Protein AF-A0A955V3Q6-F1 (afdb_monomer_lite)

Secondary structure (DSSP, 8-state):
---------------------------PPPPPP-PPPPPP--PPPPP-------------------------------------------------PPPPSS-EEEEEE-SSGGG-EEEEEES-EEEEEEE--SS-GGG-EEEEEE-GGGEE-S-HHHHHHHHSTTTT--

Foldseek 3Di:
DDDDDDDDDDDDDDDDDDDDDDDDDDDDDDDDDDDDDDDDDDDDDDDDDDDDDDDDDDDDDDDDDDDDDDDDDDDDDDDDDDDDDDDDDDDDPPDPPPQPPDWAKDKADDPPCVVPIFIKIANDKDWPDWDCDPPCRVPTDTDMGTDLLRIDRPDVVVSVVCCPPVHDVD

Radius of gyration: 35.04 Å; chains: 1; bounding box: 102×67×79 Å

pLDDT: mean 70.35, std 23.0, range [35.16, 98.12]

Structure (mmCIF, N/CA/C/O backbone):
data_AF-A0A955V3Q6-F1
#
_entry.id   AF-A0A955V3Q6-F1
#
loop_
_atom_site.group_PDB
_atom_site.id
_atom_site.type_symbol
_atom_site.label_atom_id
_atom_site.label_alt_id
_atom_site.label_comp_id
_atom_site.label_asym_id
_atom_site.label_entity_id
_atom_site.label_seq_id
_atom_site.pdbx_PDB_ins_code
_atom_site.Cartn_x
_atom_site.Cartn_y
_atom_site.Cartn_z
_atom_site.occupancy
_atom_site.B_iso_or_equiv
_atom_site.auth_seq_id
_atom_site.auth_comp_id
_atom_site.auth_asym_id
_atom_site.auth_atom_id
_atom_site.pdbx_PDB_model_num
ATOM 1 N N . MET A 1 1 ? 64.673 -8.539 6.625 1.00 44.59 1 MET A N 1
ATOM 2 C CA . MET A 1 1 ? 65.199 -9.103 5.365 1.00 44.59 1 MET A CA 1
ATOM 3 C C . MET A 1 1 ? 64.124 -9.023 4.284 1.00 44.59 1 MET A C 1
ATOM 5 O O . MET A 1 1 ? 63.032 -9.502 4.530 1.00 44.59 1 MET A O 1
ATOM 9 N N . ASN A 1 2 ? 64.465 -8.361 3.168 1.00 36.34 2 ASN A N 1
ATOM 10 C CA . ASN A 1 2 ? 64.030 -8.500 1.758 1.00 36.34 2 ASN A CA 1
ATOM 11 C C . ASN A 1 2 ? 62.570 -8.895 1.443 1.00 36.34 2 ASN A C 1
ATOM 13 O O . ASN A 1 2 ? 62.148 -9.989 1.784 1.00 36.34 2 ASN A O 1
ATOM 17 N N . ARG A 1 3 ? 61.771 -7.977 0.856 1.00 50.00 3 ARG A N 1
ATOM 18 C CA . ARG A 1 3 ? 61.482 -7.785 -0.603 1.00 50.00 3 ARG A CA 1
ATOM 19 C C . ARG A 1 3 ? 60.764 -9.011 -1.208 1.00 50.00 3 ARG A C 1
ATOM 21 O O . ARG A 1 3 ? 61.249 -10.116 -1.058 1.00 50.00 3 ARG A O 1
ATOM 28 N N . VAL A 1 4 ? 59.624 -8.877 -1.892 1.00 52.50 4 VAL A N 1
ATOM 29 C CA . VAL A 1 4 ? 59.535 -8.387 -3.282 1.00 52.50 4 VAL A CA 1
ATOM 30 C C . VAL A 1 4 ? 58.110 -7.902 -3.620 1.00 52.50 4 VAL A C 1
ATOM 32 O O . VAL A 1 4 ? 57.119 -8.562 -3.330 1.00 52.50 4 VAL A O 1
ATOM 35 N N . PHE A 1 5 ? 58.070 -6.735 -4.268 1.00 50.09 5 PHE A N 1
ATOM 36 C CA . PHE A 1 5 ? 56.972 -6.138 -5.031 1.00 50.09 5 PHE A CA 1
ATOM 37 C C . PHE A 1 5 ? 56.530 -7.037 -6.200 1.00 50.09 5 PHE A C 1
ATOM 39 O O . PHE A 1 5 ? 57.377 -7.458 -6.984 1.00 50.09 5 PHE A O 1
ATOM 46 N N . ALA A 1 6 ? 55.225 -7.200 -6.414 1.00 56.22 6 ALA A N 1
ATOM 47 C CA . ALA A 1 6 ? 54.684 -7.593 -7.714 1.00 56.22 6 ALA A CA 1
ATOM 48 C C . ALA A 1 6 ? 53.546 -6.637 -8.094 1.00 56.22 6 ALA A C 1
ATOM 50 O O . ALA A 1 6 ? 52.397 -6.805 -7.698 1.00 56.22 6 ALA A O 1
ATOM 51 N N . HIS A 1 7 ? 53.914 -5.594 -8.839 1.00 47.41 7 HIS A N 1
ATOM 52 C CA . HIS A 1 7 ? 52.997 -4.812 -9.661 1.00 47.41 7 HIS A CA 1
ATOM 53 C C . HIS A 1 7 ? 52.388 -5.741 -10.716 1.00 47.41 7 HIS A C 1
ATOM 55 O O . HIS A 1 7 ? 53.123 -6.257 -11.558 1.00 47.41 7 HIS A O 1
ATOM 61 N N . LEU A 1 8 ? 51.066 -5.905 -10.714 1.00 52.94 8 LEU A N 1
ATOM 62 C CA . LEU A 1 8 ? 50.348 -6.432 -11.870 1.00 52.94 8 LEU A CA 1
ATOM 63 C C . LEU A 1 8 ? 49.639 -5.267 -12.563 1.00 52.94 8 LEU A C 1
ATOM 65 O O . LEU A 1 8 ? 48.562 -4.829 -12.168 1.00 52.94 8 LEU A O 1
ATOM 69 N N . VAL A 1 9 ? 50.311 -4.736 -13.580 1.00 54.62 9 VAL A N 1
ATOM 70 C CA . VAL A 1 9 ? 49.752 -3.793 -14.547 1.00 54.62 9 VAL A CA 1
ATOM 71 C C . VAL A 1 9 ? 48.887 -4.599 -15.514 1.00 54.62 9 VAL A C 1
ATOM 73 O O . VAL A 1 9 ? 49.405 -5.400 -16.284 1.00 54.62 9 VAL A O 1
ATOM 76 N N . THR A 1 10 ? 47.578 -4.370 -15.483 1.00 54.03 10 THR A N 1
ATOM 77 C CA . THR A 1 10 ? 46.625 -4.851 -16.497 1.00 54.03 10 THR A CA 1
ATOM 78 C C . THR A 1 10 ? 45.860 -3.593 -16.910 1.00 54.03 10 THR A C 1
ATOM 80 O O . THR A 1 10 ? 45.131 -3.033 -16.107 1.00 54.03 10 THR A O 1
ATOM 83 N N . GLY A 1 11 ? 46.201 -2.913 -18.002 1.00 48.72 11 GLY A N 1
ATOM 84 C CA . GLY A 1 11 ? 45.981 -3.371 -19.369 1.00 48.72 11 GLY A CA 1
ATOM 85 C C . GLY A 1 11 ? 44.684 -2.732 -19.877 1.00 48.72 11 GLY A C 1
ATOM 86 O O . GLY A 1 11 ? 43.658 -3.396 -19.930 1.00 48.72 11 GLY A O 1
ATOM 87 N N . VAL A 1 12 ? 44.710 -1.428 -20.182 1.00 48.78 12 VAL A N 1
ATOM 88 C CA . VAL A 1 12 ? 43.566 -0.713 -20.777 1.00 48.78 12 VAL A CA 1
ATOM 89 C C . VAL A 1 12 ? 43.477 -1.109 -22.249 1.00 48.78 12 VAL A C 1
ATOM 91 O O . VAL A 1 12 ? 44.283 -0.668 -23.066 1.00 48.78 12 VAL A O 1
ATOM 94 N N . ALA A 1 13 ? 42.516 -1.967 -22.586 1.00 49.94 13 ALA A N 1
ATOM 95 C CA . ALA A 1 13 ? 42.175 -2.282 -23.966 1.00 49.94 13 ALA A CA 1
ATOM 96 C C . ALA A 1 13 ? 41.173 -1.240 -24.484 1.00 49.94 13 ALA A C 1
ATOM 98 O O . ALA A 1 13 ? 40.007 -1.235 -24.097 1.00 49.94 13 ALA A O 1
ATOM 99 N N . VAL A 1 14 ? 41.632 -0.344 -25.359 1.00 48.69 14 VAL A N 1
ATOM 100 C CA . VAL A 1 14 ? 40.759 0.557 -26.121 1.00 48.69 14 VAL A CA 1
ATOM 101 C C . VAL A 1 14 ? 40.214 -0.231 -27.311 1.00 48.69 14 VAL A C 1
ATOM 103 O O . VAL A 1 14 ? 40.890 -0.390 -28.326 1.00 48.69 14 VAL A O 1
ATOM 106 N N . ALA A 1 15 ? 39.003 -0.767 -27.170 1.00 55.53 15 ALA A N 1
ATOM 107 C CA . ALA A 1 15 ? 38.273 -1.370 -28.277 1.00 55.53 15 ALA A CA 1
ATOM 108 C C . ALA A 1 15 ? 37.614 -0.255 -29.103 1.00 55.53 15 ALA A C 1
ATOM 110 O O . ALA A 1 15 ? 36.674 0.402 -28.661 1.00 55.53 15 ALA A O 1
ATOM 111 N N . SER A 1 16 ? 38.149 -0.016 -30.299 1.00 49.88 16 SER A N 1
ATOM 112 C CA . SER A 1 16 ? 37.574 0.901 -31.281 1.00 49.88 16 SER A CA 1
ATOM 113 C C . SER A 1 16 ? 36.354 0.231 -31.925 1.00 49.88 16 SER A C 1
ATOM 115 O O . SER A 1 16 ? 36.495 -0.721 -32.693 1.00 49.88 16 SER A O 1
ATOM 117 N N . LEU A 1 17 ? 35.150 0.683 -31.560 1.00 48.44 17 LEU A N 1
ATOM 118 C CA . LEU A 1 17 ? 33.887 0.175 -32.095 1.00 48.44 17 LEU A CA 1
ATOM 119 C C . LEU A 1 17 ? 33.562 0.898 -33.408 1.00 48.44 17 LEU A C 1
ATOM 121 O O . LEU A 1 17 ? 33.349 2.109 -33.438 1.00 48.44 17 LEU A O 1
ATOM 125 N N . THR A 1 18 ? 33.556 0.142 -34.505 1.00 53.88 18 THR A N 1
ATOM 126 C CA . THR A 1 18 ? 33.191 0.634 -35.838 1.00 53.88 18 THR A CA 1
ATOM 127 C C . THR A 1 18 ? 31.669 0.675 -35.964 1.00 53.88 18 THR A C 1
ATOM 129 O O . THR A 1 18 ? 30.998 -0.340 -35.796 1.00 53.88 18 THR A O 1
ATOM 132 N N . LEU A 1 19 ? 31.141 1.861 -36.262 1.00 49.75 19 LEU A N 1
ATOM 133 C CA . LEU A 1 19 ? 29.723 2.142 -36.466 1.00 49.75 19 LEU A CA 1
ATOM 134 C C . LEU A 1 19 ? 29.261 1.552 -37.816 1.00 49.75 19 LEU A C 1
ATOM 136 O O . LEU A 1 19 ? 29.697 2.017 -38.869 1.00 49.75 19 LEU A O 1
ATOM 140 N N . PHE A 1 20 ? 28.384 0.542 -37.803 1.00 51.09 20 PHE A N 1
ATOM 141 C CA . PHE A 1 20 ? 27.661 0.096 -39.001 1.00 51.09 20 PHE A CA 1
ATOM 142 C C . PHE A 1 20 ? 26.344 0.864 -39.128 1.00 51.09 20 PHE A C 1
ATOM 144 O O . PHE A 1 20 ? 25.554 0.944 -38.190 1.00 51.09 20 PHE A O 1
ATOM 151 N N . ALA A 1 21 ? 26.138 1.450 -40.305 1.00 54.78 21 ALA A N 1
ATOM 152 C CA . ALA A 1 21 ? 24.972 2.248 -40.634 1.00 54.78 21 ALA A CA 1
ATOM 153 C C . ALA A 1 21 ? 23.703 1.399 -40.831 1.00 54.78 21 ALA A C 1
ATOM 155 O O . ALA A 1 21 ? 23.713 0.324 -41.428 1.00 54.78 21 ALA A O 1
ATOM 156 N N . VAL A 1 22 ? 22.622 1.992 -40.332 1.00 51.72 22 VAL A N 1
ATOM 157 C CA . VAL A 1 22 ? 21.191 1.688 -40.409 1.00 51.72 22 VAL A CA 1
ATOM 158 C C . VAL A 1 22 ? 20.715 1.122 -41.753 1.00 51.72 22 VAL A C 1
ATOM 160 O O . VAL A 1 22 ? 20.899 1.734 -42.804 1.00 51.72 22 VAL A O 1
ATOM 163 N N . GLY A 1 23 ? 19.972 0.013 -41.687 1.00 47.22 23 GLY A N 1
ATOM 164 C CA . GLY A 1 23 ? 19.047 -0.431 -42.729 1.00 47.22 23 GLY A CA 1
ATOM 165 C C . GLY A 1 23 ? 17.604 -0.376 -42.220 1.00 47.22 23 GLY A C 1
ATOM 166 O O . GLY A 1 23 ? 17.251 -1.082 -41.278 1.00 47.22 23 GLY A O 1
ATOM 167 N N . CYS A 1 24 ? 16.766 0.459 -42.841 1.00 58.25 24 CYS A N 1
ATOM 168 C CA . CYS A 1 24 ? 15.332 0.558 -42.564 1.00 58.25 24 CYS A CA 1
ATOM 169 C C . CYS A 1 24 ? 14.598 -0.731 -42.973 1.00 58.25 24 CYS A C 1
ATOM 171 O O . CYS A 1 24 ? 14.284 -0.928 -44.147 1.00 58.25 24 CYS A O 1
ATOM 173 N N . GLY A 1 25 ? 14.288 -1.591 -42.002 1.00 52.50 25 GLY A N 1
ATOM 174 C CA . GLY A 1 25 ? 13.362 -2.711 -42.159 1.00 52.50 25 GLY A CA 1
ATOM 175 C C . GLY A 1 25 ? 11.945 -2.299 -41.765 1.00 52.50 25 GLY A C 1
ATOM 176 O O . GLY A 1 25 ? 11.627 -2.197 -40.585 1.00 52.50 25 GLY A O 1
ATOM 177 N N . LYS A 1 26 ? 11.096 -2.055 -42.762 1.00 56.94 26 LYS A N 1
ATOM 178 C CA . LYS A 1 26 ? 9.658 -1.794 -42.622 1.00 56.94 26 LYS A CA 1
ATOM 179 C C . LYS A 1 26 ? 8.986 -3.085 -42.128 1.00 56.94 26 LYS A C 1
ATOM 181 O O . LYS A 1 26 ? 8.925 -4.052 -42.880 1.00 56.94 26 LYS A O 1
ATOM 186 N N . LYS A 1 27 ? 8.557 -3.132 -40.864 1.00 59.84 27 LYS A N 1
ATOM 187 C CA . LYS A 1 27 ? 7.877 -4.297 -40.277 1.00 59.84 27 LYS A CA 1
ATOM 188 C C . LYS A 1 27 ? 6.366 -4.073 -40.367 1.00 59.84 27 LYS A C 1
ATOM 190 O O . LYS A 1 27 ? 5.860 -3.106 -39.811 1.00 59.84 27 LYS A O 1
ATOM 195 N N . GLU A 1 28 ? 5.692 -4.919 -41.142 1.00 57.69 28 GLU A N 1
ATOM 196 C CA . GLU A 1 28 ? 4.232 -4.970 -41.260 1.00 57.69 28 GLU A CA 1
ATOM 197 C C . GLU A 1 28 ? 3.593 -5.331 -39.912 1.00 57.69 28 GLU A C 1
ATOM 199 O O . GLU A 1 28 ? 4.029 -6.262 -39.232 1.00 57.69 28 GLU A O 1
ATOM 204 N N . GLU A 1 29 ? 2.557 -4.582 -39.537 1.00 67.69 29 GLU A N 1
ATOM 205 C CA . GLU A 1 29 ? 1.748 -4.828 -38.345 1.00 67.69 29 GLU A CA 1
ATOM 206 C C . GLU A 1 29 ? 0.743 -5.967 -38.602 1.00 67.69 29 GLU A C 1
ATOM 208 O O . GLU A 1 29 ? 0.021 -5.937 -39.606 1.00 67.69 29 GLU A O 1
ATOM 213 N N . PRO A 1 30 ? 0.639 -6.970 -37.711 1.00 67.69 30 PRO A N 1
ATOM 214 C CA . PRO A 1 30 ? -0.422 -7.961 -37.785 1.00 67.69 30 PRO A CA 1
ATOM 215 C C . PRO A 1 30 ? -1.762 -7.363 -37.329 1.00 67.69 30 PRO A C 1
ATOM 217 O O . PRO A 1 30 ? -1.891 -6.776 -36.255 1.00 67.69 30 PRO A O 1
ATOM 220 N N . LYS A 1 31 ? -2.775 -7.549 -38.177 1.00 68.12 31 LYS A N 1
ATOM 221 C CA . LYS A 1 31 ? -4.176 -7.162 -37.978 1.00 68.12 31 LYS A CA 1
ATOM 222 C C . LYS A 1 31 ? -4.762 -7.826 -36.716 1.00 68.12 31 LYS A C 1
ATOM 224 O O . LYS A 1 31 ? -4.651 -9.046 -36.601 1.00 68.12 31 LYS A O 1
ATOM 229 N N . PRO A 1 32 ? -5.431 -7.087 -35.811 1.00 65.25 32 PRO A N 1
ATOM 230 C CA . PRO A 1 32 ? -6.051 -7.683 -34.633 1.00 65.25 32 PRO A CA 1
ATOM 231 C C . PRO A 1 32 ? -7.274 -8.522 -35.033 1.00 65.25 32 PRO A C 1
ATOM 233 O O . PRO A 1 32 ? -8.242 -8.009 -35.602 1.00 65.25 32 PRO A O 1
ATOM 236 N N . GLU A 1 33 ? -7.233 -9.821 -34.732 1.00 64.50 33 GLU A N 1
ATOM 237 C CA . GLU A 1 33 ? -8.419 -10.674 -34.734 1.00 64.50 33 GLU A CA 1
ATOM 238 C C . GLU A 1 33 ? -9.357 -10.232 -33.609 1.00 64.50 33 GLU A C 1
ATOM 240 O O . GLU A 1 33 ? -8.997 -10.164 -32.435 1.00 64.50 33 GLU A O 1
ATOM 245 N N . THR A 1 34 ? -10.576 -9.878 -34.003 1.00 59.47 34 THR A N 1
ATOM 246 C CA . THR A 1 34 ? -11.660 -9.492 -33.105 1.00 59.47 34 THR A CA 1
ATOM 247 C C . THR A 1 34 ? -12.360 -10.758 -32.627 1.00 59.47 34 THR A C 1
ATOM 249 O O . THR A 1 34 ? -13.192 -11.317 -33.340 1.00 59.47 34 THR A O 1
ATOM 252 N N . THR A 1 35 ? -12.022 -11.216 -31.426 1.00 68.00 35 THR A N 1
ATOM 253 C CA . THR A 1 35 ? -12.786 -12.261 -30.736 1.00 68.00 35 THR A CA 1
ATOM 254 C C . THR A 1 35 ? -14.024 -11.622 -30.092 1.00 68.00 35 THR A C 1
ATOM 256 O O . THR A 1 35 ? -13.873 -10.643 -29.357 1.00 68.00 35 THR A O 1
ATOM 259 N N . PRO A 1 36 ? -15.249 -12.114 -30.352 1.00 73.31 36 PRO A N 1
ATOM 260 C CA . PRO A 1 36 ? -16.448 -11.595 -29.702 1.00 73.31 36 PRO A CA 1
ATOM 261 C C . PRO A 1 36 ? -16.448 -11.929 -28.197 1.00 73.31 36 PRO A C 1
ATOM 263 O O . PRO A 1 36 ? -15.978 -13.005 -27.815 1.00 73.31 36 PRO A O 1
ATOM 266 N N . PRO A 1 37 ? -16.977 -11.041 -27.335 1.00 76.50 37 PRO A N 1
ATOM 267 C CA . PRO A 1 37 ? -17.066 -11.299 -25.903 1.00 76.50 37 PRO A CA 1
ATOM 268 C C . PRO A 1 37 ? -18.052 -12.447 -25.610 1.00 76.50 37 PRO A C 1
ATOM 270 O O . PRO A 1 37 ? -19.100 -12.527 -26.261 1.00 76.50 37 PRO A O 1
ATOM 273 N N . PRO A 1 38 ? -17.759 -13.330 -24.636 1.00 71.06 38 PRO A N 1
ATOM 274 C CA . PRO A 1 38 ? -18.732 -14.300 -24.154 1.00 71.06 38 PRO A CA 1
ATOM 275 C C . PRO A 1 38 ? -19.907 -13.586 -23.476 1.00 71.06 38 PRO A C 1
ATOM 277 O O . PRO A 1 38 ? -19.743 -12.574 -22.793 1.00 71.06 38 PRO A O 1
ATOM 280 N N . ALA A 1 39 ? -21.100 -14.123 -23.718 1.00 65.00 39 ALA A N 1
ATOM 281 C CA . ALA A 1 39 ? -22.369 -13.597 -23.249 1.00 65.00 39 ALA A CA 1
ATOM 282 C C . ALA A 1 39 ? -22.429 -13.488 -21.716 1.00 65.00 39 ALA A C 1
ATOM 284 O O . ALA A 1 39 ? -21.997 -14.376 -20.986 1.00 65.00 39 ALA A O 1
ATOM 285 N N . THR A 1 40 ? -23.020 -12.387 -21.265 1.00 51.75 40 THR A N 1
ATOM 286 C CA . THR A 1 40 ? -23.482 -12.126 -19.902 1.00 51.75 40 THR A CA 1
ATOM 287 C C . THR A 1 40 ? -24.437 -13.215 -19.421 1.00 51.75 40 THR A C 1
ATOM 289 O O . THR A 1 40 ? -25.514 -13.375 -19.997 1.00 51.75 40 THR A O 1
ATOM 292 N N . GLU A 1 41 ? -24.088 -13.898 -18.330 1.00 55.12 41 GLU A N 1
ATOM 293 C CA . GLU A 1 41 ? -25.044 -14.665 -17.531 1.00 55.12 41 GLU A CA 1
ATOM 294 C C . GLU A 1 41 ? -25.450 -13.822 -16.316 1.00 55.12 41 GLU A C 1
ATOM 296 O O . GLU A 1 41 ? -24.665 -13.542 -15.411 1.00 55.12 41 GLU A O 1
ATOM 301 N N . THR A 1 42 ? -26.684 -13.326 -16.369 1.00 51.59 42 THR A N 1
ATOM 302 C CA . THR A 1 42 ? -27.353 -12.592 -15.298 1.00 51.59 42 THR A CA 1
ATOM 303 C C . THR A 1 42 ? -27.886 -13.594 -14.281 1.00 51.59 42 THR A C 1
ATOM 305 O O . THR A 1 42 ? -28.914 -14.225 -14.518 1.00 51.59 42 THR A O 1
ATOM 308 N N . THR A 1 43 ? -27.218 -13.710 -13.135 1.00 65.19 43 THR A N 1
ATOM 309 C CA . THR A 1 43 ? -27.770 -14.406 -11.966 1.00 65.19 43 THR A CA 1
ATOM 310 C C . THR A 1 43 ? -28.578 -13.409 -11.123 1.00 65.19 43 THR A C 1
ATOM 312 O O . THR A 1 43 ? -28.017 -12.397 -10.697 1.00 65.19 43 THR A O 1
ATOM 315 N N . PRO A 1 44 ? -29.885 -13.636 -10.892 1.00 73.31 44 PRO A N 1
ATOM 316 C CA . PRO A 1 44 ? -30.700 -12.789 -10.023 1.00 73.31 44 PRO A CA 1
ATOM 317 C C . PRO A 1 44 ? -30.334 -12.966 -8.533 1.00 73.31 44 PRO A C 1
ATOM 319 O O . PRO A 1 44 ? -29.873 -14.040 -8.139 1.00 73.31 44 PRO A O 1
ATOM 322 N N . PRO A 1 45 ? -30.552 -11.932 -7.697 1.00 72.38 45 PRO A N 1
ATOM 323 C CA . PRO A 1 45 ? -30.209 -11.961 -6.277 1.00 72.38 45 PRO A CA 1
ATOM 324 C C . PRO A 1 45 ? -31.161 -12.869 -5.478 1.00 72.38 45 PRO A C 1
ATOM 326 O O . PRO A 1 45 ? -32.363 -12.887 -5.768 1.00 72.38 45 PRO A O 1
ATOM 329 N N . PRO A 1 46 ? -30.683 -13.577 -4.438 1.00 70.62 46 PRO A N 1
ATOM 330 C CA . PRO A 1 46 ? -31.568 -14.103 -3.414 1.00 70.62 46 PRO A CA 1
ATOM 331 C C . PRO A 1 46 ? -32.082 -12.960 -2.532 1.00 70.62 46 PRO A C 1
ATOM 333 O O . PRO A 1 46 ? -31.338 -12.081 -2.098 1.00 70.62 46 PRO A O 1
ATOM 336 N N . ALA A 1 47 ? -33.392 -12.991 -2.330 1.00 58.22 47 ALA A N 1
ATOM 337 C CA . ALA A 1 47 ? -34.157 -12.116 -1.468 1.00 58.22 47 ALA A CA 1
ATOM 338 C C . ALA A 1 47 ? -34.030 -12.517 0.015 1.00 58.22 47 ALA A C 1
ATOM 340 O O . ALA A 1 47 ? -33.657 -13.647 0.328 1.00 58.22 47 ALA A O 1
ATOM 341 N N . GLU A 1 48 ? -34.504 -11.598 0.865 1.00 52.38 48 GLU A N 1
ATOM 342 C CA . GLU A 1 48 ? -34.884 -11.767 2.281 1.00 52.38 48 GLU A CA 1
ATOM 343 C C . GLU A 1 48 ? -33.705 -11.709 3.288 1.00 52.38 48 GLU A C 1
ATOM 345 O O . GLU A 1 48 ? -32.627 -12.220 3.029 1.00 52.38 48 GLU A O 1
ATOM 350 N N . ALA A 1 49 ? -33.790 -11.070 4.459 1.00 51.34 49 ALA A N 1
ATOM 351 C CA . ALA A 1 49 ? -34.956 -10.630 5.207 1.00 51.34 49 ALA A CA 1
ATOM 352 C C . ALA A 1 49 ? -34.704 -9.364 6.048 1.00 51.34 49 ALA A C 1
ATOM 354 O O . ALA A 1 49 ? -33.615 -9.100 6.554 1.00 51.34 49 ALA A O 1
ATOM 355 N N . ASP A 1 50 ? -35.807 -8.641 6.205 1.00 50.75 50 ASP A N 1
ATOM 356 C CA . ASP A 1 50 ? -36.165 -7.720 7.275 1.00 50.75 50 ASP A CA 1
ATOM 357 C C . ASP A 1 50 ? -35.805 -8.264 8.670 1.00 50.75 50 ASP A C 1
ATOM 359 O O . ASP A 1 50 ? -36.192 -9.377 9.027 1.00 50.75 50 ASP A O 1
ATOM 363 N N . THR A 1 51 ? -35.109 -7.472 9.487 1.00 51.62 51 THR A N 1
ATOM 364 C CA . THR A 1 51 ? -35.398 -7.424 10.926 1.00 51.62 51 THR A CA 1
ATOM 365 C C . THR A 1 51 ? -35.095 -6.028 11.448 1.00 51.62 51 THR A C 1
ATOM 367 O O . THR A 1 51 ? -33.952 -5.611 11.628 1.00 51.62 51 THR A O 1
ATOM 370 N N . THR A 1 52 ? -36.182 -5.312 11.672 1.00 47.69 52 THR A N 1
ATOM 371 C CA . THR A 1 52 ? -36.271 -4.105 12.483 1.00 47.69 52 THR A CA 1
ATOM 372 C C . THR A 1 52 ? -36.259 -4.516 13.960 1.00 47.69 52 THR A C 1
ATOM 374 O O . THR A 1 52 ? -37.020 -5.409 14.307 1.00 47.69 52 THR A O 1
ATOM 377 N N . GLU A 1 53 ? -35.471 -3.877 14.832 1.00 59.81 53 GLU A N 1
ATOM 378 C CA . GLU A 1 53 ? -35.979 -3.330 16.107 1.00 59.81 53 GLU A CA 1
ATOM 379 C C . GLU A 1 53 ? -34.939 -2.457 16.852 1.00 59.81 53 GLU A C 1
ATOM 381 O O . GLU A 1 53 ? -33.732 -2.638 16.675 1.00 59.81 53 GLU A O 1
ATOM 386 N N . PRO A 1 54 ? -35.406 -1.469 17.648 1.00 62.69 54 PRO A N 1
ATOM 387 C CA . PRO A 1 54 ? -34.614 -0.374 18.195 1.00 62.69 54 PRO A CA 1
ATOM 388 C C . PRO A 1 54 ? -34.231 -0.586 19.667 1.00 62.69 54 PRO A C 1
ATOM 390 O O . PRO A 1 54 ? -34.930 -1.263 20.417 1.00 62.69 54 PRO A O 1
ATOM 393 N N . VAL A 1 55 ? -33.195 0.120 20.122 1.00 58.59 55 VAL A N 1
ATOM 394 C CA . VAL A 1 55 ? -33.016 0.433 21.547 1.00 58.59 55 VAL A CA 1
ATOM 395 C C . VAL A 1 55 ? -32.758 1.931 21.734 1.00 58.59 55 VAL A C 1
ATOM 397 O O . VAL A 1 55 ? -31.756 2.480 21.281 1.00 58.59 55 VAL A O 1
ATOM 400 N N . ALA A 1 56 ? -33.731 2.577 22.380 1.00 44.34 56 ALA A N 1
ATOM 401 C CA . ALA A 1 56 ? -33.575 3.771 23.213 1.00 44.34 56 ALA A CA 1
ATOM 402 C C . ALA A 1 56 ? -32.693 3.407 24.443 1.00 44.34 56 ALA A C 1
ATOM 404 O O . ALA A 1 56 ? -32.419 2.231 24.653 1.00 44.34 56 ALA A O 1
ATOM 405 N N . GLU A 1 57 ? -32.137 4.265 25.294 1.00 46.94 57 GLU A N 1
ATOM 406 C CA . GLU A 1 57 ? -32.472 5.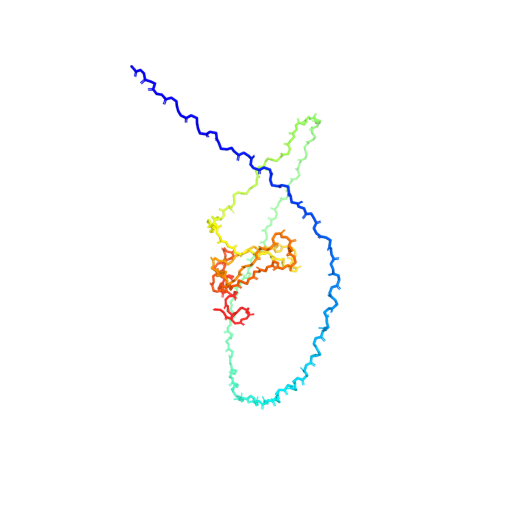574 25.857 1.00 46.94 57 GLU A CA 1
ATOM 407 C C . GLU A 1 57 ? -31.140 6.250 26.267 1.00 46.94 57 GLU A C 1
ATOM 409 O O . GLU A 1 57 ? -30.161 5.573 26.570 1.00 46.94 57 GLU A O 1
ATOM 414 N N . ALA A 1 58 ? -31.020 7.566 26.075 1.00 43.44 58 ALA A N 1
ATOM 415 C CA . ALA A 1 58 ? -30.859 8.583 27.126 1.00 43.44 58 ALA A CA 1
ATOM 416 C C . ALA A 1 58 ? -29.780 8.312 28.197 1.00 43.44 58 ALA A C 1
ATOM 418 O O . ALA A 1 58 ? -29.933 7.410 29.007 1.00 43.44 58 ALA A O 1
ATOM 419 N N . ASP A 1 59 ? -28.790 9.207 28.307 1.00 44.25 59 ASP A 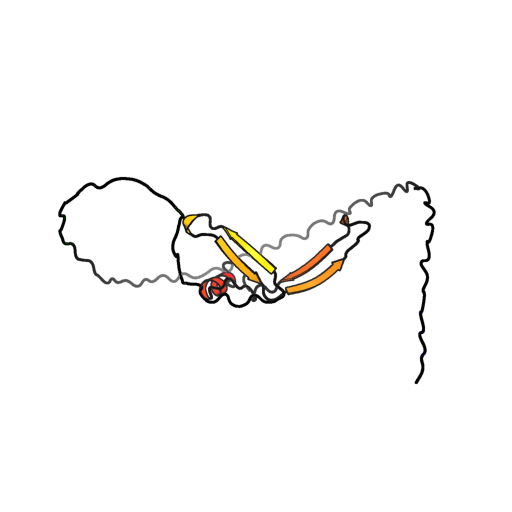N 1
ATOM 420 C CA . ASP A 1 59 ? -28.552 9.849 29.604 1.00 44.25 59 ASP A CA 1
ATOM 421 C C . ASP A 1 59 ? -27.878 11.226 29.472 1.00 44.25 59 ASP A C 1
ATOM 423 O O . ASP A 1 59 ? -26.952 11.466 28.699 1.00 44.25 59 ASP A O 1
ATOM 427 N N . THR A 1 60 ? -28.471 12.123 30.241 1.00 37.50 60 THR A N 1
ATOM 428 C CA . THR A 1 60 ? -28.155 13.481 30.668 1.00 37.50 60 THR A CA 1
ATOM 429 C C . THR A 1 60 ? -26.690 13.813 30.980 1.00 37.50 60 THR A C 1
ATOM 431 O O . THR A 1 60 ? -26.001 13.054 31.645 1.00 37.50 60 THR A O 1
ATOM 434 N N . ALA A 1 61 ? -26.266 15.038 30.634 1.00 41.41 61 ALA A N 1
ATOM 435 C CA . ALA A 1 61 ? -25.908 16.088 31.610 1.00 41.41 61 ALA A CA 1
ATOM 436 C C . ALA A 1 61 ? -25.112 17.245 30.959 1.00 41.41 61 ALA A C 1
ATOM 438 O O . ALA A 1 61 ? -23.907 17.167 30.743 1.00 41.41 61 ALA A O 1
ATOM 439 N N . ALA A 1 62 ? -25.792 18.367 30.721 1.00 47.97 62 ALA A N 1
ATOM 440 C CA . ALA A 1 62 ? -25.270 19.686 31.110 1.00 47.97 62 ALA A CA 1
ATOM 441 C C . ALA A 1 62 ? -25.563 19.864 32.627 1.00 47.97 62 ALA A C 1
ATOM 443 O O . ALA A 1 62 ? -26.369 19.069 33.125 1.00 47.97 62 ALA A O 1
ATOM 444 N N . PRO A 1 63 ? -25.045 20.857 33.389 1.00 58.28 63 PRO A N 1
ATOM 445 C CA . PRO A 1 63 ? -24.494 22.161 32.978 1.00 58.28 63 PRO A CA 1
ATOM 446 C C . PRO A 1 63 ? -23.252 22.604 33.798 1.00 58.28 63 PRO A C 1
ATOM 448 O O . PRO A 1 63 ? -22.830 21.890 34.695 1.00 58.28 63 PRO A O 1
ATOM 451 N N . VAL A 1 64 ? -22.672 23.778 33.520 1.00 49.19 64 VAL A N 1
ATOM 452 C CA . VAL A 1 64 ? -22.678 24.954 34.426 1.00 49.19 64 VAL A CA 1
ATOM 453 C C . VAL A 1 64 ? -21.874 26.113 33.824 1.00 49.19 64 VAL A C 1
ATOM 455 O O . VAL A 1 64 ? -20.725 25.963 33.419 1.00 49.19 64 VAL A O 1
ATOM 458 N N . GLU A 1 65 ? -22.535 27.268 33.773 1.00 45.66 65 GLU A N 1
ATOM 459 C CA . GLU A 1 65 ? -21.962 28.596 33.555 1.00 45.66 65 GLU A CA 1
ATOM 460 C C . GLU A 1 65 ? -21.280 29.145 34.822 1.00 45.66 65 GLU A C 1
ATOM 462 O O . GLU A 1 65 ? -21.381 28.540 35.891 1.00 45.66 65 GLU A O 1
ATOM 467 N N . ALA A 1 66 ? -20.744 30.367 34.671 1.00 39.62 66 ALA A N 1
ATOM 468 C CA . ALA A 1 66 ? -20.287 31.342 35.670 1.00 39.62 66 ALA A CA 1
ATOM 469 C C . ALA A 1 66 ? -18.761 31.343 35.879 1.00 39.62 66 ALA A C 1
ATOM 471 O O . ALA A 1 66 ? -18.141 30.295 35.984 1.00 39.62 66 ALA A O 1
ATOM 472 N N . ASP A 1 67 ? -18.059 32.465 36.006 1.00 36.69 67 ASP A N 1
ATOM 473 C CA . ASP A 1 67 ? -18.392 33.891 36.008 1.00 36.69 67 ASP A CA 1
ATOM 474 C C . ASP A 1 67 ? -17.056 34.640 36.219 1.00 36.69 67 ASP A C 1
ATOM 476 O O . ASP A 1 67 ? -16.137 34.093 36.824 1.00 36.69 67 ASP A O 1
ATOM 480 N N . SER A 1 68 ? -16.987 35.877 35.720 1.00 39.22 68 SER A N 1
ATOM 481 C CA . SER A 1 68 ? -16.126 36.987 36.159 1.00 39.22 68 SER A CA 1
ATOM 482 C C . SER A 1 68 ? -14.619 36.774 36.392 1.00 39.22 68 SER A C 1
ATOM 484 O O . SER A 1 68 ? -14.188 36.144 37.350 1.00 39.22 68 SER A O 1
ATOM 486 N N . ALA A 1 69 ? -13.799 37.531 35.654 1.00 41.16 69 ALA A N 1
ATOM 487 C CA . ALA A 1 69 ? -13.222 38.772 36.196 1.00 41.16 69 ALA A CA 1
ATOM 488 C C . ALA A 1 69 ? -12.226 39.413 35.213 1.00 41.16 69 ALA A C 1
ATOM 490 O O . ALA A 1 69 ? -11.171 38.862 34.907 1.00 41.16 69 ALA A O 1
ATOM 491 N N . GLU A 1 70 ? -12.552 40.632 34.789 1.00 54.06 70 GLU A N 1
ATOM 492 C CA . GLU A 1 70 ? -11.582 41.648 34.375 1.00 54.06 70 GLU A CA 1
ATOM 493 C C . GLU A 1 70 ? -10.935 42.242 35.644 1.00 54.06 70 GLU A C 1
ATOM 495 O O . GLU A 1 70 ? -11.611 42.381 36.670 1.00 54.06 70 GLU A O 1
ATOM 500 N N . PRO A 1 71 ? -9.638 42.593 35.615 1.00 53.28 71 PRO A N 1
ATOM 501 C CA . PRO A 1 71 ? -9.346 44.022 35.711 1.00 53.28 71 PRO A CA 1
ATOM 502 C C . PRO A 1 71 ? -8.175 44.493 34.833 1.00 53.28 71 PRO A C 1
ATOM 504 O O . PRO A 1 71 ? -7.188 43.798 34.598 1.00 53.28 71 PRO A O 1
ATOM 507 N N . ALA A 1 72 ? -8.302 45.749 34.411 1.00 49.78 72 ALA A N 1
ATOM 508 C CA . ALA A 1 72 ? -7.311 46.559 33.720 1.00 49.78 72 ALA A CA 1
ATOM 509 C C . ALA A 1 72 ? -6.056 46.868 34.559 1.00 49.78 72 ALA A C 1
ATOM 511 O O . ALA A 1 72 ? -6.166 47.117 35.758 1.00 49.78 72 ALA A O 1
ATOM 512 N N . ALA A 1 73 ? -4.901 46.996 33.892 1.00 43.34 73 ALA A N 1
ATOM 513 C CA . ALA A 1 73 ? -3.946 48.103 34.069 1.00 43.34 73 ALA A CA 1
ATOM 514 C C . ALA A 1 73 ? -2.771 47.986 33.075 1.00 43.34 73 ALA A C 1
ATOM 516 O O . ALA A 1 73 ? -2.044 46.996 33.075 1.00 43.34 73 ALA A O 1
ATOM 517 N N . ALA A 1 74 ? -2.564 49.028 32.265 1.00 49.84 74 ALA A N 1
ATOM 518 C CA . ALA A 1 74 ? -1.302 49.296 31.568 1.00 49.84 74 ALA A CA 1
ATOM 519 C C . ALA A 1 74 ? -0.285 49.929 32.541 1.00 49.84 74 ALA A C 1
ATOM 521 O O . ALA A 1 74 ? -0.694 50.568 33.518 1.00 49.84 74 ALA A O 1
ATOM 522 N N . PRO A 1 75 ? 1.027 49.794 32.279 1.00 51.47 75 PRO A N 1
ATOM 523 C CA . PRO A 1 75 ? 1.741 50.987 31.805 1.00 51.47 75 PRO A CA 1
ATOM 524 C C . PRO A 1 75 ? 2.816 50.741 30.724 1.00 51.47 75 PRO A C 1
ATOM 526 O O . PRO A 1 75 ? 3.396 49.663 30.616 1.00 51.47 75 PRO A O 1
ATOM 529 N N . ASP A 1 76 ? 3.066 51.806 29.957 1.00 45.06 76 ASP A N 1
ATOM 530 C CA . ASP A 1 76 ? 4.153 52.050 28.997 1.00 45.06 76 ASP A CA 1
ATOM 531 C C . ASP A 1 76 ? 5.573 51.677 29.474 1.00 45.06 76 ASP A C 1
ATOM 533 O O . ASP A 1 76 ? 5.942 52.004 30.602 1.00 45.06 76 ASP A O 1
ATOM 537 N N . ALA A 1 77 ? 6.398 51.139 28.556 1.00 41.28 77 ALA A N 1
ATOM 538 C CA . ALA A 1 77 ? 7.841 51.428 28.438 1.00 41.28 77 ALA A CA 1
ATOM 539 C C . ALA A 1 77 ? 8.472 50.841 27.143 1.00 41.28 77 ALA A C 1
ATOM 541 O O . ALA A 1 77 ? 8.717 49.646 27.028 1.00 41.28 77 ALA A O 1
ATOM 542 N N . GLU A 1 78 ? 8.719 51.724 26.172 1.00 39.72 78 GLU A N 1
ATOM 543 C CA . GLU A 1 78 ? 10.021 52.006 25.529 1.00 39.72 78 GLU A CA 1
ATOM 544 C C . GLU A 1 78 ? 10.920 50.884 24.924 1.00 39.72 78 GLU A C 1
ATOM 546 O O . GLU A 1 78 ? 11.629 50.159 25.609 1.00 39.72 78 GLU A O 1
ATOM 551 N N . ALA A 1 79 ? 10.971 50.895 23.581 1.00 35.16 79 ALA A N 1
ATOM 552 C CA . ALA A 1 79 ? 12.135 50.785 22.675 1.00 35.16 79 ALA A CA 1
ATOM 553 C C . ALA A 1 79 ? 13.111 49.571 22.698 1.00 35.16 79 ALA A C 1
ATOM 555 O O . ALA A 1 79 ? 14.121 49.543 23.389 1.00 35.16 79 ALA A O 1
ATOM 556 N N . ALA A 1 80 ? 12.873 48.672 21.733 1.00 45.69 80 ALA A N 1
ATOM 557 C CA . ALA A 1 80 ? 13.787 48.163 20.690 1.00 45.69 80 ALA A CA 1
ATOM 558 C C . ALA A 1 80 ? 15.277 47.849 20.994 1.00 45.69 80 ALA A C 1
ATOM 560 O O . ALA A 1 80 ? 16.136 48.727 20.921 1.00 45.69 80 ALA A O 1
ATOM 561 N N . ALA A 1 81 ? 15.594 46.545 21.053 1.00 37.25 81 ALA A N 1
ATOM 562 C CA . ALA A 1 81 ? 16.761 45.924 20.403 1.00 37.25 81 ALA A CA 1
ATOM 563 C C . ALA A 1 81 ? 16.531 44.399 20.198 1.00 37.25 81 ALA A C 1
ATOM 565 O O . ALA A 1 81 ? 16.016 43.732 21.087 1.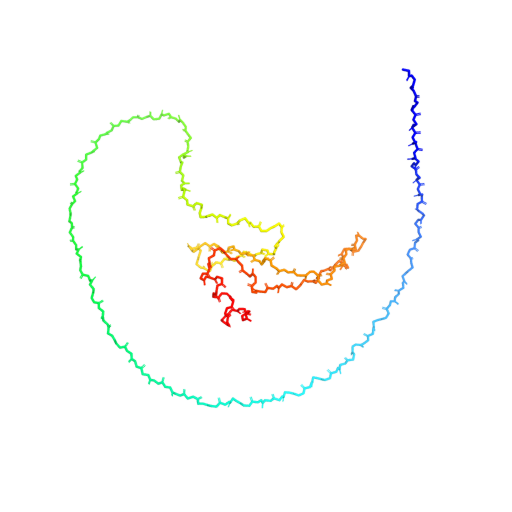00 37.25 81 ALA A O 1
ATOM 566 N N . ALA A 1 82 ? 16.874 43.886 19.007 1.00 47.59 82 ALA A N 1
ATOM 567 C CA . ALA A 1 82 ? 16.768 42.496 18.499 1.00 47.59 82 ALA A CA 1
ATOM 568 C C . ALA A 1 82 ? 17.670 41.476 19.267 1.00 47.59 82 ALA A C 1
ATOM 570 O O . ALA A 1 82 ? 18.475 41.959 20.066 1.00 47.59 82 ALA A O 1
ATOM 571 N N . PRO A 1 83 ? 17.672 40.132 19.020 1.00 48.62 83 PRO A N 1
ATOM 572 C CA . PRO A 1 83 ? 17.114 39.376 17.881 1.00 48.62 83 PRO A CA 1
ATOM 573 C C . PRO A 1 83 ? 16.444 38.002 18.197 1.00 48.62 83 PRO A C 1
ATOM 575 O O . PRO A 1 83 ? 16.437 37.528 19.325 1.00 48.62 83 PRO A O 1
ATOM 578 N N . GLU A 1 84 ? 15.946 37.370 17.126 1.00 47.41 84 GLU A N 1
ATOM 579 C CA . GLU A 1 84 ? 15.803 35.913 16.910 1.00 47.41 84 GLU A CA 1
ATOM 580 C C . GLU A 1 84 ? 14.681 35.123 17.627 1.00 47.41 84 GLU A C 1
ATOM 582 O O . GLU A 1 84 ? 14.741 34.732 18.788 1.00 47.41 84 GLU A O 1
ATOM 587 N N . SER A 1 85 ? 13.660 34.882 16.796 1.00 42.12 85 SER A N 1
ATOM 588 C CA . SER A 1 85 ? 12.569 33.902 16.812 1.00 42.12 85 SER A CA 1
ATOM 589 C C . SER A 1 85 ? 12.874 32.548 17.478 1.00 42.12 85 SER A C 1
ATOM 591 O O . SER A 1 85 ? 13.830 31.858 17.135 1.00 42.12 85 SER A O 1
ATOM 593 N N . GLU A 1 86 ? 11.950 32.223 18.393 1.00 48.72 86 GLU A N 1
ATOM 594 C CA . GLU A 1 86 ? 11.366 30.913 18.739 1.00 48.72 86 GLU A CA 1
ATOM 595 C C . GLU A 1 86 ? 12.322 29.789 19.158 1.00 48.72 86 GLU A C 1
ATOM 597 O O . GLU A 1 86 ? 12.992 29.148 18.360 1.00 48.72 86 GLU A O 1
ATOM 602 N N . ALA A 1 87 ? 12.461 29.495 20.453 1.00 37.75 87 ALA A N 1
ATOM 603 C CA . ALA A 1 87 ? 11.421 28.974 21.351 1.00 37.75 87 ALA A CA 1
ATOM 604 C C . ALA A 1 87 ? 10.698 27.741 20.781 1.00 37.75 87 ALA A C 1
ATOM 606 O O . ALA A 1 87 ? 9.771 27.841 19.990 1.00 37.75 87 ALA A O 1
ATOM 607 N N . ALA A 1 88 ? 11.162 26.583 21.254 1.00 50.12 88 ALA A N 1
ATOM 608 C CA . ALA A 1 88 ? 10.360 25.470 21.749 1.00 50.12 88 ALA A CA 1
ATOM 609 C C . ALA A 1 88 ? 8.942 25.308 21.170 1.00 50.12 88 ALA A C 1
ATOM 611 O O . ALA A 1 88 ? 8.012 26.003 21.574 1.00 50.12 88 ALA A O 1
ATOM 612 N N . ALA A 1 89 ? 8.755 24.253 20.378 1.00 40.44 89 ALA A N 1
ATOM 613 C CA . ALA A 1 89 ? 7.445 23.647 20.198 1.00 40.44 89 ALA A CA 1
ATOM 614 C C . ALA A 1 89 ? 7.541 22.115 20.142 1.00 40.44 89 ALA A C 1
ATOM 616 O O . ALA A 1 89 ? 8.204 21.543 19.283 1.00 40.44 89 ALA A O 1
ATOM 617 N N . ALA A 1 90 ? 6.817 21.515 21.088 1.00 39.75 90 ALA A N 1
ATOM 618 C CA . ALA A 1 90 ? 6.149 20.219 21.040 1.00 39.75 90 ALA A CA 1
ATOM 619 C C . ALA A 1 90 ? 6.999 18.936 20.994 1.00 39.75 90 ALA A C 1
ATOM 621 O O . ALA A 1 90 ? 7.313 18.369 19.951 1.00 39.75 90 ALA A O 1
ATOM 622 N N . ALA A 1 91 ? 7.214 18.403 22.197 1.00 43.12 91 ALA A N 1
ATOM 623 C CA . ALA A 1 91 ? 7.106 16.975 22.441 1.00 43.12 91 ALA A CA 1
ATOM 624 C C . ALA A 1 91 ? 5.676 16.501 22.115 1.00 43.12 91 ALA A C 1
ATOM 626 O O . ALA A 1 91 ? 4.730 16.971 22.737 1.00 43.12 91 ALA A O 1
ATOM 627 N N . ASP A 1 92 ? 5.545 15.637 21.112 1.00 43.16 92 ASP A N 1
ATOM 628 C CA . ASP A 1 92 ? 4.933 14.303 21.215 1.00 43.16 92 ASP A CA 1
ATOM 629 C C . ASP A 1 92 ? 5.347 13.538 19.948 1.00 43.16 92 ASP A C 1
ATOM 631 O O . ASP A 1 92 ? 4.613 13.396 18.973 1.00 43.16 92 ASP A O 1
ATOM 635 N N . ALA A 1 93 ? 6.623 13.147 19.905 1.00 42.03 93 ALA A N 1
ATOM 636 C CA . ALA A 1 93 ? 7.080 12.153 18.947 1.00 42.03 93 ALA A CA 1
ATOM 637 C C . ALA A 1 93 ? 6.636 10.793 19.491 1.00 42.03 93 ALA A C 1
ATOM 639 O O . ALA A 1 93 ? 7.420 10.075 20.116 1.00 42.03 93 ALA A O 1
ATOM 640 N N . GLU A 1 94 ? 5.349 10.487 19.307 1.00 46.47 94 GLU A N 1
ATOM 641 C CA . GLU A 1 94 ? 4.849 9.119 19.343 1.00 46.47 94 GLU A CA 1
ATOM 642 C C . GLU A 1 94 ? 5.815 8.282 18.507 1.00 46.47 94 GLU A C 1
ATOM 644 O O . GLU A 1 94 ? 6.158 8.656 17.382 1.00 46.47 94 GLU A O 1
ATOM 649 N N . ALA A 1 95 ? 6.375 7.249 19.139 1.00 40.59 95 ALA A N 1
ATOM 650 C CA . ALA A 1 95 ? 7.525 6.517 18.644 1.00 40.59 95 ALA A CA 1
ATOM 651 C C . ALA A 1 95 ? 7.334 6.189 17.163 1.00 40.59 95 ALA A C 1
ATOM 653 O O . ALA A 1 95 ? 6.496 5.360 16.814 1.00 40.59 95 ALA A O 1
ATOM 654 N N . ALA A 1 96 ? 8.115 6.847 16.302 1.00 52.09 96 ALA A N 1
ATOM 655 C CA . ALA A 1 96 ? 8.248 6.444 14.918 1.00 52.09 96 ALA A CA 1
ATOM 656 C C . ALA A 1 96 ? 8.751 5.002 14.956 1.00 52.09 96 ALA A C 1
ATOM 658 O O . ALA A 1 96 ? 9.936 4.754 15.199 1.00 52.09 96 ALA A O 1
ATOM 659 N N . ALA A 1 97 ? 7.827 4.047 14.823 1.00 55.72 97 ALA A N 1
ATOM 660 C CA . ALA A 1 97 ? 8.163 2.661 14.590 1.00 55.72 97 ALA A CA 1
ATOM 661 C C . ALA A 1 97 ? 9.175 2.680 13.446 1.00 55.72 97 ALA A C 1
ATOM 663 O O . ALA A 1 97 ? 8.922 3.301 12.410 1.00 55.72 97 ALA A O 1
ATOM 664 N N . ALA A 1 98 ? 10.365 2.133 13.693 1.00 64.81 98 ALA A N 1
ATOM 665 C CA . ALA A 1 98 ? 11.433 2.153 12.712 1.00 64.81 98 ALA A CA 1
ATOM 666 C C . ALA A 1 98 ? 10.880 1.569 11.409 1.00 64.81 98 ALA A C 1
ATOM 668 O O . ALA A 1 98 ? 10.443 0.418 11.395 1.00 64.81 98 ALA A O 1
ATOM 669 N N . MET A 1 99 ? 10.840 2.383 10.350 1.00 69.69 99 MET A N 1
ATOM 670 C CA . MET A 1 99 ? 10.402 1.897 9.048 1.00 69.69 99 MET A CA 1
ATOM 671 C C . MET A 1 99 ? 11.356 0.780 8.614 1.00 69.69 99 MET A C 1
ATOM 673 O O . MET A 1 99 ? 12.566 0.903 8.846 1.00 69.69 99 MET A O 1
ATOM 677 N N . PRO A 1 100 ? 10.846 -0.310 8.019 1.00 81.19 100 PRO A N 1
ATOM 678 C CA . PRO A 1 100 ? 11.713 -1.350 7.485 1.00 81.19 100 PRO A CA 1
ATOM 679 C C . PRO A 1 100 ? 12.655 -0.758 6.424 1.00 81.19 100 PRO A C 1
ATOM 681 O O . PRO A 1 100 ? 12.370 0.282 5.829 1.00 81.19 100 PRO A O 1
ATOM 684 N N . GLU A 1 101 ? 13.791 -1.412 6.175 1.00 83.88 101 GLU A N 1
ATOM 685 C CA . GLU A 1 101 ? 14.755 -0.947 5.161 1.00 83.88 101 GLU A CA 1
ATOM 686 C C . GLU A 1 101 ? 14.159 -0.960 3.739 1.00 83.88 101 GLU A C 1
ATOM 688 O O . GLU A 1 101 ? 14.606 -0.210 2.871 1.00 83.88 101 GLU A O 1
ATOM 693 N N . GLU A 1 102 ? 13.114 -1.764 3.519 1.00 92.69 102 GLU A N 1
ATOM 694 C CA . GLU A 1 102 ? 12.396 -1.904 2.255 1.00 92.69 102 GLU A CA 1
ATOM 695 C C . GLU A 1 102 ? 10.882 -1.790 2.490 1.00 92.69 102 GLU A C 1
ATOM 697 O O . GLU A 1 102 ? 10.320 -2.502 3.321 1.00 92.69 102 GLU A O 1
ATOM 702 N N . TYR A 1 103 ? 10.214 -0.890 1.765 1.00 95.50 103 TYR A N 1
ATOM 703 C CA . TYR A 1 103 ? 8.760 -0.698 1.813 1.00 95.50 103 TYR A CA 1
ATOM 704 C C . TYR A 1 103 ? 8.247 0.014 0.561 1.00 95.50 103 TYR A C 1
ATOM 706 O O . TYR A 1 103 ? 9.003 0.650 -0.176 1.00 95.50 103 TYR A O 1
ATOM 714 N N . ILE A 1 104 ? 6.930 -0.049 0.354 1.00 96.75 104 ILE A N 1
ATOM 715 C CA . ILE A 1 104 ? 6.221 0.783 -0.626 1.00 96.75 104 ILE A CA 1
ATOM 716 C C . ILE A 1 104 ? 5.399 1.816 0.136 1.00 96.75 104 ILE A C 1
ATOM 718 O O . ILE A 1 104 ? 4.476 1.454 0.862 1.00 96.75 104 ILE A O 1
ATOM 722 N N . GLN A 1 105 ? 5.735 3.0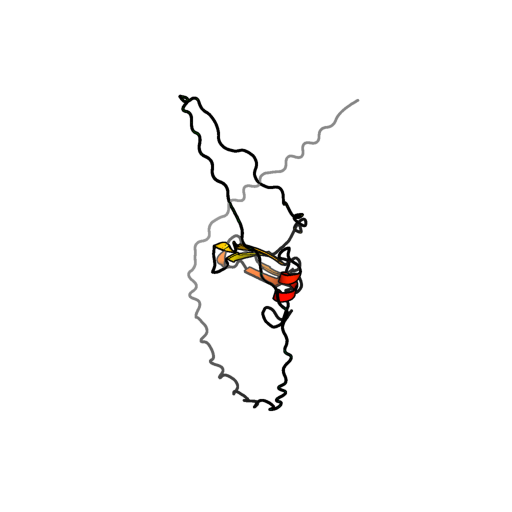95 -0.024 1.00 96.81 105 GLN A N 1
ATOM 723 C CA . GLN A 1 105 ? 5.077 4.200 0.674 1.00 96.81 105 GLN A CA 1
ATOM 724 C C . GLN A 1 105 ? 3.907 4.774 -0.123 1.00 96.81 105 GLN A C 1
ATOM 726 O O . GLN A 1 105 ? 3.957 4.865 -1.350 1.00 96.81 105 GLN A O 1
ATOM 731 N N . PHE A 1 106 ? 2.893 5.248 0.593 1.00 97.19 106 PHE A N 1
ATOM 732 C CA . PHE A 1 106 ? 1.854 6.112 0.057 1.00 97.19 106 PHE A CA 1
ATOM 733 C C . PHE A 1 106 ? 1.644 7.337 0.949 1.00 97.19 106 PHE A C 1
ATOM 735 O O . PHE A 1 106 ? 1.911 7.324 2.150 1.00 97.19 106 PHE A O 1
ATOM 742 N N . HIS A 1 107 ? 1.120 8.390 0.331 1.00 96.62 107 HIS A N 1
ATOM 743 C CA . HIS A 1 107 ? 0.792 9.649 0.981 1.00 96.62 107 HIS A CA 1
ATOM 744 C C . HIS A 1 107 ? -0.541 10.148 0.428 1.00 96.62 107 HIS A C 1
ATOM 746 O O . HIS A 1 107 ? -0.698 10.277 -0.788 1.00 96.62 107 HIS A O 1
ATOM 752 N N . ILE A 1 108 ? -1.519 10.382 1.302 1.00 95.19 108 ILE A N 1
ATOM 753 C CA . ILE A 1 108 ? -2.887 10.734 0.904 1.00 95.19 108 ILE A CA 1
ATOM 754 C C . ILE A 1 108 ? -3.330 11.994 1.643 1.00 95.19 108 ILE A C 1
ATOM 756 O O . ILE A 1 108 ? -3.176 12.109 2.855 1.00 95.19 108 ILE A O 1
ATOM 760 N N . MET A 1 109 ? -3.931 12.928 0.907 1.00 94.56 109 MET A N 1
ATOM 761 C CA . MET A 1 109 ? -4.561 14.118 1.477 1.00 94.56 109 MET A CA 1
ATOM 762 C C . MET A 1 109 ? -6.019 13.843 1.821 1.00 94.56 109 MET A C 1
ATOM 764 O O . MET A 1 109 ? -6.771 13.313 1.000 1.00 94.56 109 MET A O 1
ATOM 768 N N . HIS A 1 110 ? -6.447 14.281 3.001 1.00 92.19 110 HIS A N 1
ATOM 769 C CA . HIS A 1 110 ? -7.869 14.437 3.275 1.00 92.19 110 HIS A CA 1
ATOM 770 C C . HIS A 1 110 ? -8.441 15.634 2.499 1.00 92.19 110 HIS A C 1
ATOM 772 O O . HIS A 1 110 ? -7.758 16.630 2.275 1.00 92.19 110 HIS A O 1
ATOM 778 N N . GLN A 1 111 ? -9.722 15.555 2.115 1.00 93.25 111 GLN A N 1
ATOM 779 C CA . GLN A 1 111 ? -10.424 16.688 1.492 1.00 93.25 111 GLN A CA 1
ATOM 780 C C . GLN A 1 111 ? -10.502 17.898 2.439 1.00 93.25 111 GLN A C 1
ATOM 782 O O . GLN A 1 111 ? -10.441 19.044 2.000 1.00 93.25 111 GLN A O 1
ATOM 787 N N . ASP A 1 112 ? -10.641 17.637 3.739 1.00 93.69 112 ASP A N 1
ATOM 788 C CA . ASP A 1 112 ? -10.541 18.651 4.782 1.00 93.69 112 ASP A CA 1
ATOM 789 C C . ASP A 1 112 ? -9.070 18.840 5.169 1.00 93.69 112 ASP A C 1
ATOM 791 O O . ASP A 1 112 ? -8.492 18.008 5.874 1.00 93.69 112 ASP A O 1
ATOM 795 N N . ALA A 1 113 ? -8.475 19.938 4.701 1.00 89.69 113 ALA A N 1
ATOM 796 C CA . ALA A 1 113 ? -7.070 20.259 4.933 1.00 89.69 113 ALA A CA 1
ATOM 797 C C . ALA A 1 113 ? -6.717 20.394 6.426 1.00 89.69 113 ALA A C 1
ATOM 799 O O . ALA A 1 113 ? -5.557 20.205 6.788 1.00 89.69 113 ALA A O 1
ATOM 800 N N . ALA A 1 114 ? -7.693 20.665 7.303 1.00 93.31 114 ALA A N 1
ATOM 801 C CA . ALA A 1 114 ? -7.455 20.749 8.742 1.00 93.31 114 ALA A CA 1
ATOM 802 C C . ALA A 1 114 ? -7.075 19.394 9.367 1.00 93.31 114 ALA A C 1
ATOM 804 O O . ALA A 1 114 ? -6.466 19.363 10.432 1.00 93.31 114 ALA A O 1
ATOM 805 N N . LYS A 1 115 ? -7.407 18.273 8.710 1.00 90.25 115 LYS A N 1
ATOM 806 C CA . LYS A 1 115 ? -7.071 16.919 9.184 1.00 90.25 115 LYS A CA 1
ATOM 807 C C . LYS A 1 115 ? -5.638 16.498 8.857 1.00 90.25 115 LYS A C 1
ATOM 809 O O . LYS A 1 115 ? -5.187 15.481 9.372 1.00 90.25 115 LYS A O 1
ATOM 814 N N . GLY A 1 116 ? -4.937 17.271 8.027 1.00 93.00 116 GLY A N 1
ATOM 815 C CA . GLY A 1 116 ? -3.589 16.950 7.573 1.00 93.00 116 GLY A CA 1
ATOM 816 C C . GLY A 1 116 ? -3.528 15.740 6.626 1.00 93.00 116 GLY A C 1
ATOM 817 O O . GLY A 1 116 ? -4.560 15.174 6.250 1.00 93.00 116 GLY A O 1
ATOM 818 N N . PRO A 1 117 ? -2.317 15.369 6.185 1.00 95.06 117 PRO A N 1
ATOM 819 C CA . PRO A 1 117 ? -2.095 14.178 5.377 1.00 95.06 117 PRO A CA 1
ATOM 820 C C . PRO A 1 117 ? -2.098 12.888 6.201 1.00 95.06 117 PRO A C 1
ATOM 822 O O . PRO A 1 117 ? -1.903 12.893 7.415 1.00 95.06 117 PRO A O 1
ATOM 825 N N . VAL A 1 118 ? -2.255 11.766 5.502 1.00 95.44 118 VAL A N 1
ATOM 826 C CA . VAL A 1 118 ? -2.009 10.423 6.026 1.00 95.44 118 VAL A CA 1
ATOM 827 C C . VAL A 1 118 ? -0.852 9.798 5.263 1.00 95.44 118 VAL A C 1
ATOM 829 O O . VAL A 1 118 ? -0.949 9.550 4.059 1.00 95.44 118 VAL A O 1
ATOM 832 N N . ASP A 1 119 ? 0.214 9.510 5.999 1.00 96.25 119 ASP A N 1
ATOM 833 C CA . ASP A 1 119 ? 1.325 8.681 5.556 1.00 96.25 119 ASP A CA 1
ATOM 834 C C . ASP A 1 119 ? 1.080 7.220 5.926 1.00 96.25 119 ASP A C 1
ATOM 836 O O . ASP A 1 119 ? 0.586 6.893 7.011 1.00 96.25 119 ASP A O 1
ATOM 840 N N . GLY A 1 120 ? 1.453 6.326 5.022 1.00 96.38 120 GLY A N 1
ATOM 841 C CA . GLY A 1 120 ? 1.478 4.903 5.302 1.00 96.38 120 GLY A CA 1
ATOM 842 C C . GLY A 1 120 ? 2.373 4.151 4.336 1.00 96.38 120 GLY A C 1
ATOM 843 O O . GLY A 1 120 ? 2.928 4.713 3.391 1.00 96.38 120 GLY A O 1
ATOM 844 N N . HIS A 1 121 ? 2.550 2.867 4.599 1.00 97.56 121 HIS A N 1
ATOM 845 C CA . HIS A 1 121 ? 3.364 1.990 3.776 1.00 97.56 121 HIS A CA 1
ATOM 846 C C . HIS A 1 121 ? 2.850 0.551 3.818 1.00 97.56 121 HIS A C 1
ATOM 848 O O . HIS A 1 121 ? 2.065 0.180 4.690 1.00 97.56 121 HIS A O 1
ATOM 854 N N . PHE A 1 122 ? 3.298 -0.250 2.856 1.00 97.88 122 PHE A N 1
ATOM 855 C CA . PHE A 1 122 ? 3.179 -1.703 2.870 1.00 97.88 122 PHE A CA 1
ATOM 856 C C . PHE A 1 122 ? 4.534 -2.296 3.238 1.00 97.88 122 PHE A C 1
ATOM 858 O O . PHE A 1 122 ? 5.538 -1.999 2.584 1.00 97.88 122 PHE A O 1
ATOM 865 N N . GLU A 1 123 ? 4.555 -3.116 4.285 1.00 96.31 123 GLU A N 1
ATOM 866 C CA . GLU A 1 123 ? 5.773 -3.772 4.770 1.00 96.31 123 GLU A CA 1
ATOM 867 C C . GLU A 1 123 ? 6.157 -4.986 3.911 1.00 96.31 123 GLU A C 1
ATOM 869 O O . GLU A 1 123 ? 7.317 -5.382 3.890 1.00 96.31 123 GLU A O 1
ATOM 874 N N . THR A 1 124 ? 5.197 -5.602 3.209 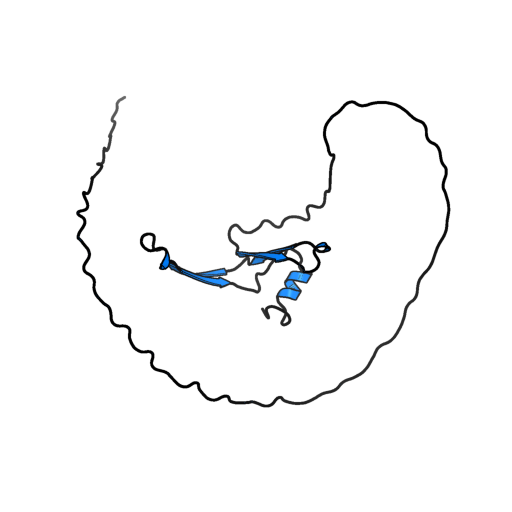1.00 96.94 124 THR A N 1
ATOM 875 C CA . THR A 1 124 ? 5.417 -6.838 2.445 1.00 96.94 124 THR A CA 1
ATOM 876 C C . THR A 1 124 ? 5.010 -6.684 0.983 1.00 96.94 124 THR A C 1
ATOM 878 O O . THR A 1 124 ? 3.876 -6.338 0.643 1.00 96.94 124 THR A O 1
ATOM 881 N N . PHE A 1 125 ? 5.950 -6.984 0.091 1.00 97.44 125 PHE A N 1
ATOM 882 C CA . PHE A 1 125 ? 5.740 -7.033 -1.350 1.00 97.44 125 PHE A CA 1
ATOM 883 C C . PHE A 1 125 ? 6.722 -8.017 -1.997 1.00 97.44 125 PHE A C 1
ATOM 885 O O . PHE A 1 125 ? 7.737 -8.393 -1.416 1.00 97.44 125 PHE A O 1
ATOM 892 N N . GLU A 1 126 ? 6.424 -8.435 -3.223 1.00 97.31 126 GLU A N 1
ATOM 893 C CA . GLU A 1 126 ? 7.248 -9.352 -4.003 1.00 97.31 126 GLU A CA 1
ATOM 894 C C . GLU A 1 126 ? 7.466 -8.808 -5.416 1.00 97.31 126 GLU A C 1
ATOM 896 O O . GLU A 1 126 ? 6.515 -8.521 -6.153 1.00 97.31 126 GLU A O 1
ATOM 901 N N . LEU A 1 127 ? 8.730 -8.716 -5.832 1.00 95.94 127 LEU A N 1
ATOM 902 C CA . LEU A 1 127 ? 9.094 -8.395 -7.206 1.00 95.94 127 LEU A CA 1
ATOM 903 C C . LEU A 1 127 ? 8.919 -9.636 -8.094 1.00 95.94 127 LEU A C 1
ATOM 905 O O . LEU A 1 127 ? 9.751 -10.538 -8.106 1.00 95.94 127 LEU A O 1
ATOM 909 N N . LYS A 1 128 ? 7.835 -9.670 -8.870 1.00 98.00 128 LYS A N 1
ATOM 910 C CA . LYS A 1 128 ? 7.504 -10.783 -9.774 1.00 98.00 128 LYS A CA 1
ATOM 911 C C . LYS A 1 128 ? 8.362 -10.793 -11.036 1.00 98.00 128 LYS A C 1
ATOM 913 O O . LYS A 1 128 ? 8.666 -11.857 -11.566 1.00 98.00 128 LYS A O 1
ATOM 918 N N . ALA A 1 129 ? 8.707 -9.617 -11.551 1.00 96.19 129 ALA A N 1
ATOM 919 C CA . ALA A 1 129 ? 9.601 -9.459 -12.692 1.00 96.19 129 ALA A CA 1
ATOM 920 C C . ALA A 1 129 ? 10.188 -8.047 -12.709 1.00 96.19 129 ALA A C 1
ATOM 922 O O . ALA A 1 129 ? 9.498 -7.096 -12.349 1.00 96.19 129 ALA A O 1
ATOM 923 N N . ALA A 1 130 ? 11.420 -7.908 -13.191 1.00 96.50 130 ALA A N 1
ATOM 924 C CA . ALA A 1 130 ? 12.007 -6.623 -13.542 1.00 96.50 130 ALA A CA 1
ATOM 925 C C . ALA A 1 130 ? 12.886 -6.769 -14.785 1.00 96.50 130 ALA A C 1
ATOM 927 O O . ALA A 1 130 ? 13.574 -7.777 -14.949 1.00 96.50 130 ALA A O 1
ATOM 928 N N . ASN A 1 131 ? 12.864 -5.755 -15.642 1.00 96.00 131 ASN A N 1
ATOM 929 C CA . ASN A 1 131 ? 13.809 -5.576 -16.732 1.00 96.00 131 ASN A CA 1
ATOM 930 C C . ASN A 1 131 ? 14.363 -4.157 -16.665 1.00 96.00 131 ASN A C 1
ATOM 932 O O . ASN A 1 131 ? 13.591 -3.200 -16.589 1.00 96.00 131 ASN A O 1
ATOM 936 N N . THR A 1 132 ? 15.681 -4.039 -16.767 1.00 95.62 132 THR A N 1
ATOM 937 C CA . THR A 1 132 ? 16.366 -2.757 -16.893 1.00 95.62 132 THR A CA 1
ATOM 938 C C . THR A 1 132 ? 17.164 -2.794 -18.185 1.00 95.62 132 THR A C 1
ATOM 940 O O . THR A 1 132 ? 18.195 -3.459 -18.262 1.00 95.62 132 THR A O 1
ATOM 943 N N . ASP A 1 133 ? 16.674 -2.092 -19.200 1.00 95.88 133 ASP A N 1
ATOM 944 C CA . ASP A 1 133 ? 17.369 -1.905 -20.469 1.00 95.88 133 ASP A CA 1
ATOM 945 C C . ASP A 1 133 ? 17.991 -0.504 -20.464 1.00 95.88 133 ASP A C 1
ATOM 947 O O . ASP A 1 133 ? 17.290 0.505 -20.516 1.00 95.88 133 ASP A O 1
ATOM 951 N N . LEU A 1 134 ? 19.314 -0.441 -20.304 1.00 96.50 134 LEU A N 1
ATOM 952 C CA . LEU A 1 134 ? 20.043 0.829 -20.228 1.00 96.50 134 LEU A CA 1
ATOM 953 C C . LEU A 1 134 ? 20.253 1.472 -21.606 1.00 96.50 134 LEU A C 1
ATOM 955 O O . LEU A 1 134 ? 20.571 2.658 -21.669 1.00 96.50 134 LEU A O 1
ATOM 959 N N . GLU A 1 135 ? 20.098 0.708 -22.690 1.00 97.94 135 GLU A N 1
ATOM 960 C CA . GLU A 1 135 ? 20.218 1.212 -24.060 1.00 97.94 135 GLU A CA 1
ATOM 961 C C . GLU A 1 135 ? 18.869 1.734 -24.575 1.00 97.94 135 GLU A C 1
ATOM 963 O O . GLU A 1 135 ? 18.835 2.746 -25.273 1.00 97.94 135 GLU A O 1
ATOM 968 N N . HIS A 1 136 ? 17.772 1.080 -24.178 1.00 97.38 136 HIS A N 1
ATOM 969 C CA . HIS A 1 136 ? 16.393 1.426 -24.532 1.00 97.38 136 HIS A CA 1
ATOM 970 C C . HIS A 1 136 ? 15.510 1.474 -23.268 1.00 97.38 136 HIS A C 1
ATOM 972 O O . HIS A 1 136 ? 14.778 0.519 -22.982 1.00 97.38 136 HIS A O 1
ATOM 978 N N . PRO A 1 137 ? 15.560 2.561 -22.473 1.00 96.81 137 PRO A N 1
ATOM 979 C CA . PRO A 1 137 ? 14.851 2.663 -21.193 1.00 96.81 137 PRO A CA 1
ATOM 980 C C . PRO A 1 137 ? 13.327 2.529 -21.311 1.00 96.81 137 PRO A C 1
ATOM 982 O O . PRO A 1 137 ? 12.665 2.176 -20.339 1.00 96.81 137 PRO A O 1
ATOM 985 N N . GLU A 1 138 ? 12.753 2.751 -22.491 1.00 97.00 138 GLU A N 1
ATOM 986 C CA . GLU A 1 138 ? 11.346 2.485 -22.791 1.00 97.00 138 GLU A CA 1
ATOM 987 C C . GLU A 1 138 ? 10.951 1.004 -22.652 1.00 97.00 138 GLU A C 1
ATOM 989 O O . GLU A 1 138 ? 9.776 0.702 -22.450 1.00 97.00 138 GLU A O 1
ATOM 994 N N . ASN A 1 139 ? 11.919 0.082 -22.719 1.00 96.94 139 ASN A N 1
ATOM 995 C CA . ASN A 1 139 ? 11.712 -1.351 -22.502 1.00 96.94 139 ASN A CA 1
ATOM 996 C C . ASN A 1 139 ? 11.833 -1.752 -21.022 1.00 96.94 139 ASN A C 1
ATOM 998 O O . ASN A 1 139 ? 11.643 -2.930 -20.683 1.00 96.94 139 ASN A O 1
ATOM 1002 N N . ALA A 1 140 ? 12.194 -0.815 -20.138 1.00 97.50 140 ALA A N 1
ATOM 1003 C CA . ALA A 1 140 ? 12.287 -1.083 -18.712 1.00 97.50 140 ALA A CA 1
ATOM 1004 C C . ALA A 1 140 ? 10.893 -1.355 -18.130 1.00 97.50 140 ALA A C 1
ATOM 1006 O O . ALA A 1 140 ? 9.909 -0.691 -18.456 1.00 97.50 140 ALA A O 1
ATOM 1007 N N . MET A 1 141 ? 10.797 -2.356 -17.258 1.00 97.44 141 MET A N 1
ATOM 1008 C CA . MET A 1 141 ? 9.533 -2.745 -16.632 1.00 97.44 141 MET A CA 1
ATOM 1009 C C . MET A 1 141 ? 9.771 -3.311 -15.239 1.00 97.44 141 MET A C 1
ATOM 1011 O O . MET A 1 141 ? 10.819 -3.895 -14.967 1.00 97.44 141 MET A O 1
ATOM 1015 N N . ALA A 1 142 ? 8.759 -3.206 -14.384 1.00 97.31 142 ALA A N 1
ATOM 1016 C CA . ALA A 1 142 ? 8.684 -3.935 -13.130 1.00 97.31 142 ALA A CA 1
ATOM 1017 C C . ALA A 1 142 ? 7.252 -4.438 -12.915 1.00 97.31 142 ALA A C 1
ATOM 1019 O O . ALA A 1 142 ? 6.282 -3.753 -13.238 1.00 97.31 142 ALA A O 1
ATOM 1020 N N . LYS A 1 143 ? 7.119 -5.646 -12.370 1.00 98.06 143 LYS A N 1
ATOM 1021 C CA . LYS A 1 143 ? 5.859 -6.219 -11.892 1.00 98.06 143 LYS A CA 1
ATOM 1022 C C . LYS A 1 143 ? 6.025 -6.539 -10.420 1.00 98.06 143 LYS A C 1
ATOM 1024 O O . LYS A 1 143 ? 6.865 -7.363 -10.070 1.00 98.06 143 LYS A O 1
ATOM 1029 N N . ILE A 1 144 ? 5.214 -5.907 -9.585 1.00 98.00 144 ILE A N 1
ATOM 1030 C CA . ILE A 1 144 ? 5.264 -6.047 -8.132 1.00 98.00 144 ILE A CA 1
ATOM 1031 C C . ILE A 1 144 ? 3.901 -6.551 -7.664 1.00 98.00 144 ILE A C 1
ATOM 1033 O O . ILE A 1 144 ? 2.871 -6.056 -8.118 1.00 98.00 144 ILE A O 1
ATOM 1037 N N . ALA A 1 145 ? 3.902 -7.549 -6.786 1.00 98.12 145 ALA A N 1
ATOM 1038 C CA . ALA A 1 145 ? 2.728 -7.961 -6.030 1.00 98.12 145 ALA A CA 1
ATOM 1039 C C . ALA A 1 145 ? 2.852 -7.398 -4.613 1.00 98.12 145 ALA A C 1
ATOM 1041 O O . ALA A 1 145 ? 3.882 -7.588 -3.976 1.00 98.12 145 ALA A O 1
ATOM 1042 N N . ILE A 1 146 ? 1.829 -6.698 -4.135 1.00 98.12 146 ILE A N 1
ATOM 1043 C CA . ILE A 1 146 ? 1.812 -6.085 -2.802 1.00 98.12 146 ILE A CA 1
ATOM 1044 C C . ILE A 1 146 ? 0.873 -6.906 -1.924 1.00 98.12 146 ILE A C 1
ATOM 1046 O O . ILE A 1 146 ? -0.237 -7.219 -2.357 1.00 98.12 146 ILE A O 1
ATOM 1050 N N . ASP A 1 147 ? 1.309 -7.255 -0.715 1.00 97.94 147 ASP A N 1
ATOM 1051 C CA . ASP A 1 147 ? 0.431 -7.849 0.290 1.00 97.94 147 ASP A CA 1
ATOM 1052 C C . ASP A 1 147 ? -0.321 -6.729 1.017 1.00 97.94 147 ASP A C 1
ATOM 1054 O O . ASP A 1 147 ? 0.258 -5.972 1.802 1.00 97.94 147 ASP A O 1
ATOM 1058 N N . ILE A 1 148 ? -1.617 -6.598 0.743 1.00 98.06 148 ILE A N 1
ATOM 1059 C CA . ILE A 1 148 ? -2.430 -5.508 1.283 1.00 98.06 148 ILE A CA 1
ATOM 1060 C C . ILE A 1 148 ? -2.638 -5.643 2.796 1.00 98.06 148 ILE A C 1
ATOM 1062 O O . ILE A 1 148 ? -2.721 -4.636 3.504 1.00 98.06 148 ILE A O 1
ATOM 1066 N N . SER A 1 149 ? -2.618 -6.865 3.331 1.00 97.75 149 SER A N 1
ATOM 1067 C CA . SER A 1 149 ? -2.752 -7.121 4.765 1.00 97.75 149 SER A CA 1
ATOM 1068 C C . SER A 1 149 ? -1.536 -6.593 5.553 1.00 97.75 149 SER A C 1
ATOM 1070 O O . SER A 1 149 ? -1.623 -6.434 6.776 1.00 97.75 149 SER A O 1
ATOM 1072 N N . SER A 1 150 ? -0.437 -6.234 4.868 1.00 97.44 150 SER A N 1
ATOM 1073 C CA . SER A 1 150 ? 0.768 -5.597 5.429 1.00 97.44 150 SER A CA 1
ATOM 1074 C C . SER A 1 150 ? 0.712 -4.061 5.523 1.00 97.44 150 SER A C 1
ATOM 1076 O O . SER A 1 150 ? 1.719 -3.427 5.840 1.00 97.44 150 SER A O 1
ATOM 1078 N N . ILE A 1 151 ? -0.443 -3.439 5.253 1.00 98.00 151 ILE A N 1
ATOM 1079 C CA . ILE A 1 151 ? -0.601 -1.983 5.363 1.00 98.00 151 ILE A CA 1
ATOM 1080 C C . ILE A 1 151 ? -0.373 -1.481 6.798 1.00 98.00 151 ILE A C 1
ATOM 1082 O O . ILE A 1 151 ? -0.911 -2.043 7.763 1.00 98.00 151 ILE A O 1
ATOM 1086 N N . LYS A 1 152 ? 0.395 -0.391 6.913 1.00 97.50 152 LYS A N 1
ATOM 1087 C CA . LYS A 1 152 ? 0.726 0.307 8.157 1.00 97.50 152 LYS A CA 1
ATOM 1088 C C . LYS A 1 152 ? 0.668 1.818 7.994 1.00 97.50 152 LYS A C 1
ATOM 1090 O O . LYS A 1 152 ? 1.357 2.400 7.162 1.00 97.50 152 LYS A O 1
ATOM 1095 N N . THR A 1 153 ? -0.117 2.466 8.847 1.00 96.50 153 THR A N 1
ATOM 1096 C CA . THR A 1 153 ? -0.219 3.933 8.937 1.00 96.50 153 THR A CA 1
ATOM 1097 C C . THR A 1 153 ? 0.192 4.472 10.307 1.00 96.50 153 THR A C 1
ATOM 1099 O O . THR A 1 153 ? -0.011 5.649 10.595 1.00 96.50 153 THR A O 1
ATOM 1102 N N . GLY A 1 154 ? 0.682 3.600 11.193 1.00 95.25 154 GLY A N 1
ATOM 1103 C CA . GLY A 1 154 ? 1.001 3.928 12.585 1.00 95.25 154 GLY A CA 1
ATOM 1104 C C . GLY A 1 154 ? -0.218 4.042 13.509 1.00 95.25 154 GLY A C 1
ATOM 1105 O O . GLY A 1 154 ? -0.047 4.291 14.693 1.00 95.25 154 GLY A O 1
ATOM 1106 N N . VAL A 1 155 ? -1.443 3.844 13.002 1.00 95.81 155 VAL A N 1
ATOM 1107 C CA . VAL A 1 155 ? -2.680 3.915 13.796 1.00 95.81 155 VAL A CA 1
ATOM 1108 C C . VAL A 1 155 ? -3.468 2.622 13.612 1.00 95.81 155 VAL A C 1
ATOM 1110 O O . VAL A 1 155 ? -4.177 2.461 12.619 1.00 95.81 155 VAL A O 1
ATOM 1113 N N . ASP A 1 156 ? -3.408 1.722 14.596 1.00 96.94 156 ASP A N 1
ATOM 1114 C CA . ASP A 1 156 ? -3.971 0.362 14.499 1.00 96.94 156 ASP A CA 1
ATOM 1115 C C . ASP A 1 156 ? -5.457 0.337 14.115 1.00 96.94 156 ASP A C 1
ATOM 1117 O O . ASP A 1 156 ? -5.895 -0.492 13.318 1.00 96.94 156 ASP A O 1
ATOM 1121 N N . LYS A 1 157 ? -6.253 1.279 14.636 1.00 97.31 157 LYS A N 1
ATOM 1122 C CA . LYS A 1 157 ? -7.679 1.387 14.290 1.00 97.31 157 LYS A CA 1
ATOM 1123 C C . LYS A 1 157 ? -7.887 1.698 12.806 1.00 97.31 157 LYS A C 1
ATOM 1125 O O . LYS A 1 157 ? -8.814 1.176 12.191 1.00 97.31 157 LYS A O 1
ATOM 1130 N N . ARG A 1 158 ? -7.044 2.563 12.241 1.00 96.56 158 ARG A N 1
ATOM 1131 C CA . ARG A 1 158 ? -7.087 2.921 10.821 1.00 96.56 158 ARG A CA 1
ATOM 1132 C C . ARG A 1 158 ? -6.592 1.756 9.974 1.00 96.56 158 ARG A C 1
ATOM 1134 O O . ARG A 1 158 ? -7.260 1.411 9.009 1.00 96.56 158 ARG A O 1
ATOM 1141 N N . ASP A 1 159 ? -5.505 1.107 10.380 1.00 98.00 159 ASP A N 1
ATOM 1142 C CA . ASP A 1 159 ? -4.964 -0.070 9.694 1.00 98.00 159 ASP A CA 1
ATOM 1143 C C . ASP A 1 159 ? -6.000 -1.204 9.632 1.00 98.00 159 ASP A C 1
ATOM 1145 O O . ASP A 1 159 ? -6.181 -1.819 8.585 1.00 98.00 159 ASP A O 1
ATOM 1149 N N . GLY A 1 160 ? -6.738 -1.441 10.723 1.00 98.12 160 GLY A N 1
ATOM 1150 C CA . GLY A 1 160 ? -7.838 -2.407 10.751 1.00 98.12 160 GLY A CA 1
ATOM 1151 C C . GLY A 1 160 ? -9.004 -2.028 9.833 1.00 98.12 160 GLY A C 1
ATOM 1152 O O 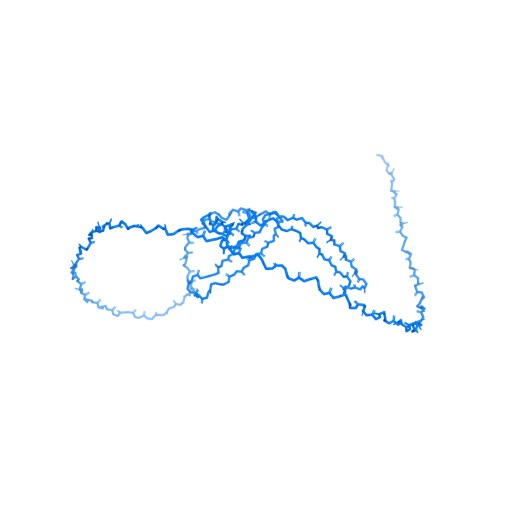. GLY A 1 160 ? -9.559 -2.894 9.165 1.00 98.12 160 GLY A O 1
ATOM 1153 N N . HIS A 1 161 ? -9.356 -0.741 9.755 1.00 97.81 161 HIS A N 1
ATOM 1154 C CA . HIS A 1 161 ? -10.412 -0.270 8.855 1.00 97.81 161 HIS A CA 1
ATOM 1155 C C . HIS A 1 161 ? -10.017 -0.391 7.380 1.00 97.81 161 HIS A C 1
ATOM 1157 O O . HIS A 1 161 ? -10.834 -0.801 6.569 1.00 97.81 161 HIS A O 1
ATOM 1163 N N . LEU A 1 162 ? -8.761 -0.095 7.032 1.00 97.50 162 LEU A N 1
ATOM 1164 C CA . LEU A 1 162 ? -8.272 -0.208 5.656 1.00 97.50 162 LEU A CA 1
ATOM 1165 C C . LEU A 1 162 ? -8.272 -1.660 5.153 1.00 97.50 162 LEU A C 1
ATOM 1167 O O . LEU A 1 162 ? -8.471 -1.888 3.966 1.00 97.50 162 LEU A O 1
ATOM 1171 N N . LYS A 1 163 ? -8.094 -2.646 6.038 1.00 98.12 163 LYS A N 1
ATOM 1172 C CA . LYS A 1 163 ? -8.138 -4.073 5.672 1.00 98.12 163 LYS A CA 1
ATOM 1173 C C . LYS A 1 163 ? -9.560 -4.612 5.484 1.00 98.12 163 LYS A C 1
ATOM 1175 O O . LYS A 1 163 ? -9.721 -5.686 4.924 1.00 98.12 163 LYS A O 1
ATOM 1180 N N . SER A 1 164 ? -10.594 -3.899 5.936 1.00 98.00 164 SER A N 1
ATOM 1181 C CA . SER A 1 164 ? -11.971 -4.388 5.834 1.00 98.00 164 SER A CA 1
ATOM 1182 C C . SER A 1 164 ? -12.515 -4.337 4.401 1.00 98.00 164 SER A C 1
ATOM 1184 O O . SER A 1 164 ? -11.958 -3.679 3.518 1.00 98.00 164 SER A O 1
ATOM 1186 N N . ALA A 1 165 ? -13.664 -4.985 4.199 1.00 98.00 165 ALA A N 1
ATOM 1187 C CA . ALA A 1 165 ? -14.398 -5.001 2.934 1.00 98.00 165 ALA A CA 1
ATOM 1188 C C . ALA A 1 165 ? -14.874 -3.616 2.449 1.00 98.00 165 ALA A C 1
ATOM 1190 O O . ALA A 1 165 ? -15.196 -3.456 1.276 1.00 98.00 165 ALA A O 1
ATOM 1191 N N . ASP A 1 166 ? -14.903 -2.605 3.325 1.00 97.31 166 ASP A N 1
ATOM 1192 C CA . ASP A 1 166 ? -15.240 -1.229 2.933 1.00 97.31 166 ASP A CA 1
ATOM 1193 C C . ASP A 1 166 ? -14.103 -0.556 2.140 1.00 97.31 166 ASP A C 1
ATOM 1195 O O . ASP A 1 166 ? -14.318 0.475 1.500 1.00 97.31 166 ASP A O 1
ATOM 1199 N N . PHE A 1 167 ? -12.892 -1.124 2.198 1.00 96.75 167 PHE A N 1
ATOM 1200 C CA . PHE A 1 167 ? -11.693 -0.618 1.536 1.00 96.75 167 PHE A CA 1
ATOM 1201 C C . PHE A 1 167 ? -11.049 -1.701 0.676 1.00 96.75 167 PHE A C 1
ATOM 1203 O O . PHE A 1 167 ? -11.392 -1.835 -0.496 1.00 96.75 167 PHE A O 1
ATOM 1210 N N . PHE A 1 168 ? -10.080 -2.432 1.231 1.00 97.25 168 PHE A N 1
ATOM 1211 C CA . PHE A 1 168 ? -9.242 -3.331 0.449 1.00 97.25 168 PHE A CA 1
ATOM 1212 C C . PHE A 1 168 ? -9.677 -4.797 0.471 1.00 97.25 168 PHE A C 1
ATOM 1214 O O . PHE A 1 168 ? -9.206 -5.535 -0.390 1.00 97.25 168 PHE A O 1
ATOM 1221 N N . ASP A 1 169 ? -10.550 -5.202 1.400 1.00 97.50 169 ASP A N 1
ATOM 1222 C CA . ASP A 1 169 ? -11.006 -6.595 1.559 1.00 97.50 169 ASP A CA 1
ATOM 1223 C C . ASP A 1 169 ? -9.836 -7.602 1.618 1.00 97.50 169 ASP A C 1
ATOM 1225 O O . ASP A 1 169 ? -9.702 -8.489 0.772 1.00 97.50 169 ASP A O 1
ATOM 1229 N N . ALA A 1 170 ? -8.929 -7.391 2.580 1.00 92.62 170 ALA A N 1
ATOM 1230 C CA . ALA A 1 170 ? -7.617 -8.043 2.670 1.00 92.62 170 ALA A CA 1
ATOM 1231 C C . ALA A 1 170 ? -7.437 -8.930 3.911 1.00 92.62 170 ALA A C 1
ATOM 1233 O O . ALA A 1 170 ? -8.166 -8.756 4.912 1.00 92.62 170 ALA A O 1
#

Sequence (170 aa):
MNRVFAHLVTGVAVASLTLFAVGCGKKEEPKPETTPPPATETTPPPAEADTTEPVAEADTAAPVEADSAEPAAAPDAEAAAAPESEAAAAADAEAAAAMPEEYIQFHIMHQDAAKGPVDGHFETFELKAANTDLEHPENAMAKIAIDISSIKTGVDKRDGHLKSADFFDA